Protein AF-A0A834DZY6-F1 (afdb_monomer_lite)

pLDDT: mean 87.96, std 14.44, range [40.94, 98.5]

Secondary structure (DSSP, 8-state):
-HHHHHHHHHHHHHHHHHHHHHHHHHHHTTTTSPPPHHHHHHHHHHHHHHHHHHHTTT--HHHH--HHHHHHHHHHHHHHHHHHHHHTTTTTT--SS-TT-------

Foldseek 3Di:
DVVVVVVVVVVLLVVLVVVLVVLLVVCVVQVVPQDDLVRLLVLLCVLVVSLVVVVVVVDDPVSNPDPSSVSNLVSSQVSVVVCCVVPVCSNVPRDSDDPPDPPPPPD

Organism: NCBI:txid89673

Radius of gyration: 16.03 Å; chains: 1; bounding box: 48×24×37 Å

Sequence (107 aa):
MYNCKHQALKKRLQWYNSSMNVICTWLTDRMDLQLHIYQLKTLIRMVKKTYRDFRLQGVLDSTLNSKTYETIRNRLTVEEATASVSEGGGLQGISMKDSDEEDEEDD

InterPro domains:
  IPR010439 MUN domain [PF06292] (14-54)
  IPR033227 Calcium-dependent secretion activator [PTHR12166] (14-106)

Structure (mmCIF, N/CA/C/O backbone):
data_AF-A0A834DZY6-F1
#
_entry.id   AF-A0A834DZY6-F1
#
loop_
_atom_site.group_PDB
_atom_site.id
_atom_site.type_symbol
_atom_site.label_atom_id
_atom_site.label_alt_id
_atom_site.label_comp_id
_atom_site.label_asym_id
_atom_site.label_entity_id
_atom_site.label_seq_id
_atom_site.pdbx_PDB_ins_code
_atom_site.Cartn_x
_atom_site.Cartn_y
_atom_site.Cartn_z
_atom_site.occupancy
_atom_site.B_iso_or_equiv
_atom_site.auth_seq_id
_atom_site.auth_comp_id
_atom_site.auth_asym_id
_atom_site.auth_atom_id
_atom_site.pdbx_PDB_model_num
ATOM 1 N N . MET A 1 1 ? -22.190 13.261 22.895 1.00 62.44 1 MET A N 1
ATOM 2 C CA . MET A 1 1 ? -20.919 13.595 22.201 1.00 62.44 1 MET A CA 1
ATOM 3 C C . MET A 1 1 ? -20.004 12.381 21.973 1.00 62.44 1 MET A C 1
ATOM 5 O O . MET A 1 1 ? -19.491 12.249 20.869 1.00 62.44 1 MET A O 1
ATOM 9 N N . TYR A 1 2 ? -19.846 11.467 22.945 1.00 68.50 2 TYR A N 1
ATOM 10 C CA . TYR A 1 2 ? -19.028 10.239 22.813 1.00 68.50 2 TYR A CA 1
ATOM 11 C C . TYR A 1 2 ? -19.395 9.342 21.614 1.00 68.50 2 TYR A C 1
ATOM 13 O O . TYR A 1 2 ? -18.517 8.913 20.871 1.00 68.50 2 TYR A O 1
ATOM 21 N N . ASN A 1 3 ? -20.691 9.136 21.364 1.00 72.56 3 ASN A N 1
ATOM 22 C CA . ASN A 1 3 ? -21.178 8.263 20.289 1.00 72.56 3 ASN A CA 1
ATOM 23 C C . ASN A 1 3 ? -20.797 8.780 18.877 1.00 72.56 3 ASN A C 1
ATOM 25 O O . ASN A 1 3 ? -20.355 8.024 18.020 1.00 72.56 3 ASN A O 1
ATOM 29 N N . CYS A 1 4 ? -20.836 10.102 18.666 1.00 77.75 4 CYS A N 1
ATOM 30 C CA . CYS A 1 4 ? -20.487 10.719 17.381 1.00 77.75 4 CYS A CA 1
ATOM 31 C C . CYS A 1 4 ? -18.981 10.622 17.063 1.00 77.75 4 CYS A C 1
ATOM 33 O O . CYS A 1 4 ? -18.605 10.285 15.941 1.00 77.75 4 CYS A O 1
ATOM 35 N N . LYS A 1 5 ? -18.108 10.838 18.063 1.00 77.62 5 LYS A N 1
ATOM 36 C CA . LYS A 1 5 ? -16.649 10.68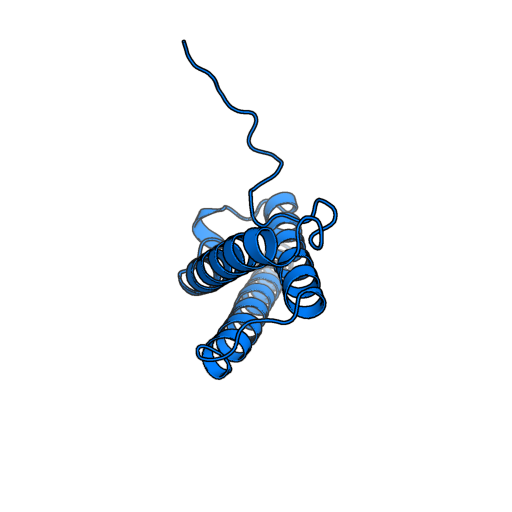2 17.898 1.00 77.62 5 LYS A CA 1
ATOM 37 C C . LYS A 1 5 ? -16.264 9.233 17.576 1.00 77.62 5 LYS A C 1
ATOM 39 O O . LYS A 1 5 ? -15.453 9.005 16.682 1.00 77.62 5 LYS A O 1
ATOM 44 N N . HIS A 1 6 ? -16.884 8.265 18.252 1.00 82.31 6 HIS A N 1
ATOM 45 C CA . HIS A 1 6 ? -16.665 6.842 17.986 1.00 82.31 6 HIS A CA 1
ATOM 46 C C . HIS A 1 6 ? -17.114 6.445 16.567 1.00 82.31 6 HIS A C 1
ATOM 48 O O . HIS A 1 6 ? -16.361 5.808 15.829 1.00 82.31 6 HIS A O 1
ATOM 54 N N . GLN A 1 7 ? -18.296 6.902 16.136 1.00 83.25 7 GLN A N 1
ATOM 55 C CA . GLN A 1 7 ? -18.811 6.662 14.784 1.00 83.25 7 GLN A CA 1
ATOM 56 C C . GLN A 1 7 ? -17.895 7.258 13.700 1.00 83.25 7 GLN A C 1
ATOM 58 O O . GLN A 1 7 ? -17.662 6.628 12.667 1.00 83.25 7 GLN A O 1
ATOM 63 N N . ALA A 1 8 ? -17.358 8.461 13.928 1.00 88.31 8 ALA A N 1
ATOM 64 C CA . ALA A 1 8 ? -16.441 9.117 13.000 1.00 88.31 8 ALA A CA 1
ATOM 65 C C . ALA A 1 8 ? -15.114 8.352 12.866 1.00 88.31 8 ALA A C 1
ATOM 67 O O . ALA A 1 8 ? -14.663 8.113 11.745 1.00 88.31 8 ALA A O 1
ATOM 68 N N . LEU A 1 9 ? -14.522 7.906 13.982 1.00 88.12 9 LEU A N 1
ATOM 69 C CA . LEU A 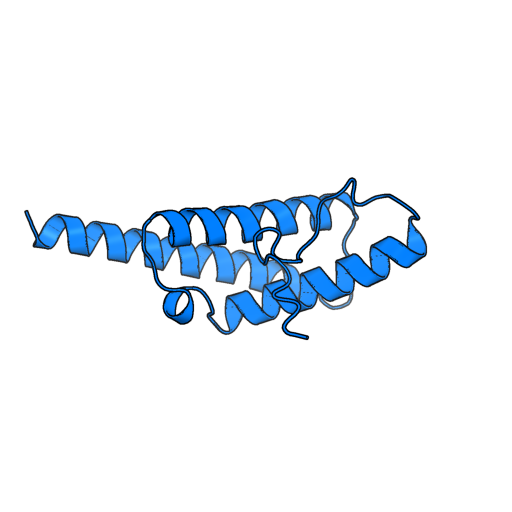1 9 ? -13.307 7.086 13.958 1.00 88.12 9 LEU A CA 1
ATOM 70 C C . LEU A 1 9 ? -13.537 5.779 13.190 1.00 88.12 9 LEU A C 1
ATOM 72 O O . LEU A 1 9 ? -12.745 5.442 12.312 1.00 88.12 9 LEU A O 1
ATOM 76 N N . LYS A 1 10 ? -14.660 5.098 13.445 1.00 89.75 10 LYS A N 1
ATOM 77 C CA . LYS A 1 10 ? -15.036 3.866 12.737 1.00 89.75 10 LYS A CA 1
ATOM 78 C C . LYS A 1 10 ? -15.126 4.074 11.223 1.00 89.75 10 LYS A C 1
ATOM 80 O O . LYS A 1 10 ? -14.566 3.283 10.472 1.00 89.75 10 LYS A O 1
ATOM 85 N N . LYS A 1 11 ? -15.768 5.156 10.767 1.00 93.81 11 LYS A N 1
ATOM 86 C CA . LYS A 1 11 ? -15.848 5.490 9.333 1.00 93.81 11 LYS A CA 1
ATOM 87 C C . LYS A 1 11 ? -14.470 5.747 8.718 1.00 93.81 11 LYS A C 1
ATOM 89 O O . LYS A 1 11 ? -14.205 5.282 7.614 1.00 93.81 11 LYS A O 1
ATOM 94 N N . ARG A 1 12 ? -13.576 6.444 9.428 1.00 93.94 12 ARG A N 1
ATOM 95 C CA . ARG A 1 12 ? -12.202 6.678 8.949 1.00 93.94 12 ARG A CA 1
ATOM 96 C C . ARG A 1 12 ? -11.401 5.381 8.845 1.00 93.94 12 ARG A C 1
ATOM 98 O O . ARG A 1 12 ? -10.705 5.190 7.857 1.00 93.94 12 ARG A O 1
ATOM 105 N N . LEU A 1 13 ? -11.534 4.470 9.809 1.00 94.38 13 LEU A N 1
ATOM 106 C CA . LEU A 1 13 ? -10.880 3.157 9.746 1.00 94.38 13 LEU A CA 1
ATOM 107 C C . LEU A 1 13 ? -11.434 2.290 8.609 1.00 94.38 13 LEU A C 1
ATOM 109 O O . LEU A 1 13 ? -10.676 1.600 7.933 1.00 94.38 13 LEU A O 1
ATOM 113 N N . GLN A 1 14 ? -12.742 2.338 8.352 1.00 95.62 14 GLN A N 1
ATOM 114 C CA . GLN A 1 14 ? -13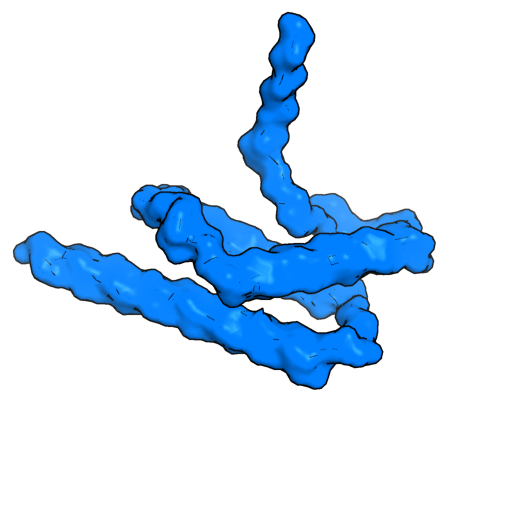.327 1.679 7.180 1.00 95.62 14 GLN A CA 1
ATOM 115 C C . GLN A 1 14 ? -12.757 2.245 5.878 1.00 95.62 14 GLN A C 1
ATOM 117 O O . GLN A 1 14 ? -12.402 1.479 4.986 1.00 95.62 14 GLN A O 1
ATOM 122 N N . TRP A 1 15 ? -12.615 3.569 5.792 1.00 95.81 15 TRP A N 1
ATOM 123 C CA . TRP A 1 15 ? -11.983 4.216 4.647 1.00 95.81 15 TRP A CA 1
ATOM 124 C C . TRP A 1 15 ? -10.526 3.772 4.475 1.00 95.81 15 TRP A C 1
ATOM 126 O O . TRP A 1 15 ? -10.150 3.389 3.375 1.00 95.81 15 TRP A O 1
ATOM 136 N N . TYR A 1 16 ? -9.733 3.733 5.552 1.00 97.12 16 TYR A N 1
ATOM 137 C CA . TYR A 1 16 ? -8.352 3.240 5.514 1.00 97.12 16 TYR A CA 1
ATOM 138 C C . TYR A 1 16 ? -8.274 1.819 4.939 1.00 97.12 16 TYR A C 1
ATOM 140 O O . TYR A 1 16 ? -7.553 1.579 3.972 1.00 97.12 16 TYR A O 1
ATOM 148 N N . ASN A 1 17 ? -9.078 0.897 5.476 1.00 96.88 17 ASN A N 1
ATOM 149 C CA . ASN A 1 17 ? -9.114 -0.491 5.012 1.00 96.88 17 ASN A CA 1
ATOM 150 C C . ASN A 1 17 ? -9.551 -0.599 3.545 1.00 96.88 17 ASN A C 1
ATOM 152 O O . ASN A 1 17 ? -8.951 -1.341 2.773 1.00 96.88 17 ASN A O 1
ATOM 156 N N . SER A 1 18 ? -10.570 0.164 3.140 1.00 97.94 18 SER A N 1
ATOM 157 C CA . SER A 1 18 ? -11.027 0.194 1.750 1.00 97.94 18 SER A CA 1
ATOM 158 C C . SER A 1 18 ? -9.940 0.712 0.809 1.00 97.94 18 SER A C 1
ATOM 160 O O . SER A 1 18 ? -9.727 0.126 -0.249 1.00 97.94 18 SER A O 1
ATOM 162 N N . SER A 1 19 ? -9.235 1.777 1.195 1.00 97.50 19 SER A N 1
ATOM 163 C CA . SER A 1 19 ? -8.129 2.342 0.420 1.00 97.50 19 SER A CA 1
ATOM 164 C C . SER A 1 19 ? -6.993 1.333 0.253 1.00 97.50 19 SER A C 1
ATOM 166 O O . SER A 1 19 ? -6.518 1.134 -0.864 1.00 97.50 19 SER A O 1
ATOM 168 N N . MET A 1 20 ? -6.607 0.635 1.328 1.00 98.12 20 MET A N 1
ATOM 169 C CA . MET A 1 20 ? -5.596 -0.423 1.248 1.00 98.12 20 MET A CA 1
ATOM 170 C C . MET A 1 20 ? -6.058 -1.572 0.347 1.00 98.12 20 MET A C 1
ATOM 172 O O . MET A 1 20 ? -5.309 -2.000 -0.522 1.00 98.12 20 MET A O 1
ATOM 176 N N . ASN A 1 21 ? -7.308 -2.024 0.457 1.00 98.12 21 ASN A N 1
ATOM 177 C CA . ASN A 1 21 ? -7.823 -3.089 -0.408 1.00 98.12 21 ASN A CA 1
ATOM 178 C C . ASN A 1 21 ? -7.821 -2.706 -1.896 1.00 98.12 21 ASN A C 1
ATOM 180 O O . ASN A 1 21 ? -7.470 -3.540 -2.730 1.00 98.12 21 ASN A O 1
ATOM 184 N N . VAL A 1 22 ? -8.162 -1.459 -2.242 1.00 98.50 22 VAL A N 1
ATOM 185 C CA . VAL A 1 22 ? -8.107 -0.978 -3.635 1.00 98.50 22 VAL A CA 1
ATOM 186 C C . VAL A 1 22 ? -6.672 -0.995 -4.162 1.00 98.50 22 VAL A C 1
ATOM 188 O O . VAL A 1 22 ? -6.434 -1.486 -5.265 1.00 98.50 22 VAL A O 1
ATOM 191 N N . ILE A 1 23 ? -5.707 -0.519 -3.368 1.00 98.44 23 ILE A N 1
ATOM 192 C CA . ILE A 1 23 ? -4.285 -0.549 -3.739 1.00 98.44 23 ILE A CA 1
ATOM 193 C C . ILE A 1 23 ? -3.796 -1.994 -3.893 1.00 98.44 23 ILE A C 1
ATOM 195 O O . ILE A 1 23 ? -3.152 -2.317 -4.889 1.00 98.44 23 ILE A O 1
ATOM 199 N N . CYS A 1 24 ? -4.128 -2.874 -2.944 1.00 98.50 24 CYS A N 1
ATOM 200 C CA . CYS A 1 24 ? -3.750 -4.284 -2.995 1.00 98.50 24 CYS A CA 1
ATOM 201 C C . CYS A 1 24 ? -4.310 -4.966 -4.244 1.00 98.50 24 CYS A C 1
ATOM 203 O O . CYS A 1 24 ? -3.556 -5.608 -4.961 1.00 98.50 24 CYS A O 1
ATOM 205 N N . THR A 1 25 ? -5.597 -4.768 -4.545 1.00 98.50 25 THR A N 1
ATOM 206 C CA . THR A 1 25 ? -6.243 -5.333 -5.742 1.00 98.50 25 THR A CA 1
ATOM 207 C C . THR A 1 25 ? -5.532 -4.863 -7.009 1.00 98.50 25 THR A C 1
ATOM 209 O O . THR A 1 25 ? -5.130 -5.676 -7.832 1.00 98.50 25 THR A O 1
ATOM 212 N N . TRP A 1 26 ? -5.265 -3.557 -7.121 1.00 98.44 26 TRP A N 1
ATOM 213 C CA . TRP A 1 26 ? -4.562 -2.988 -8.271 1.00 98.44 26 TRP A CA 1
ATOM 214 C C . TRP A 1 26 ? -3.149 -3.571 -8.460 1.00 98.44 26 TRP A C 1
ATOM 216 O O . TRP A 1 26 ? -2.711 -3.764 -9.596 1.00 98.44 26 TRP A O 1
ATOM 226 N N . LEU A 1 27 ? -2.436 -3.854 -7.365 1.00 98.38 27 LEU A N 1
ATOM 227 C CA . LEU A 1 27 ? -1.120 -4.502 -7.390 1.00 98.38 27 LEU A CA 1
ATOM 228 C C . LEU A 1 27 ? -1.206 -5.994 -7.739 1.00 98.38 27 LEU A C 1
ATOM 230 O O . LEU A 1 27 ? -0.339 -6.502 -8.452 1.00 98.38 27 LEU A O 1
ATOM 234 N N . THR A 1 28 ? -2.228 -6.690 -7.239 1.00 97.31 28 THR A N 1
ATOM 235 C CA . THR A 1 28 ? -2.476 -8.112 -7.511 1.00 97.31 28 THR A CA 1
ATOM 236 C C . THR A 1 28 ? -2.827 -8.347 -8.976 1.00 97.31 28 THR A C 1
ATOM 238 O O . THR A 1 28 ? -2.264 -9.254 -9.580 1.00 97.31 28 THR A O 1
ATOM 241 N N . ASP A 1 29 ? -3.657 -7.489 -9.573 1.00 97.94 29 ASP A N 1
ATOM 242 C CA . ASP A 1 29 ? -4.029 -7.554 -10.996 1.00 97.94 29 ASP A CA 1
ATOM 243 C C . ASP A 1 29 ? -2.831 -7.355 -11.948 1.00 97.94 29 ASP A C 1
ATOM 245 O O . ASP A 1 29 ? -2.956 -7.548 -13.153 1.00 97.94 29 ASP A O 1
ATOM 249 N N . ARG A 1 30 ? -1.678 -6.924 -11.420 1.00 96.44 30 ARG A N 1
ATOM 250 C CA . ARG A 1 30 ? -0.433 -6.646 -12.156 1.00 96.44 30 ARG A CA 1
ATOM 251 C C . ARG A 1 30 ? 0.763 -7.333 -11.499 1.00 96.44 30 ARG A C 1
ATOM 253 O O . ARG A 1 30 ? 1.839 -6.747 -11.376 1.00 96.44 30 ARG A O 1
ATOM 260 N N . MET A 1 31 ? 0.570 -8.535 -10.962 1.00 95.12 31 MET A N 1
ATOM 261 C CA . MET A 1 31 ? 1.634 -9.261 -10.258 1.00 95.12 31 MET A CA 1
ATOM 262 C C . MET A 1 31 ? 2.756 -9.732 -11.189 1.00 95.12 31 MET A C 1
ATOM 264 O O . MET A 1 31 ? 3.899 -9.846 -10.761 1.00 95.12 31 MET A O 1
ATOM 268 N N . ASP A 1 32 ? 2.429 -9.967 -12.452 1.00 95.12 32 ASP A N 1
ATOM 269 C CA . ASP A 1 32 ? 3.325 -10.382 -13.530 1.00 95.12 32 ASP A CA 1
ATOM 270 C C . ASP A 1 32 ? 4.011 -9.207 -14.249 1.00 95.12 32 ASP A C 1
ATOM 272 O O . ASP A 1 32 ? 4.896 -9.418 -15.077 1.00 95.12 32 ASP A O 1
ATOM 276 N N . LEU A 1 33 ? 3.625 -7.969 -13.928 1.00 95.44 33 LEU A N 1
ATOM 277 C CA . LEU A 1 33 ? 4.178 -6.755 -14.520 1.00 95.44 33 LEU A CA 1
ATOM 278 C C . LEU A 1 33 ? 5.077 -6.026 -13.520 1.00 95.44 33 LEU A C 1
ATOM 280 O O . LEU A 1 33 ? 4.693 -5.810 -12.369 1.00 95.44 33 LEU A O 1
ATOM 284 N N . GLN A 1 34 ? 6.236 -5.562 -13.987 1.00 94.81 34 GLN A N 1
ATOM 285 C CA . GLN A 1 34 ? 7.060 -4.626 -13.227 1.00 94.81 34 GLN A CA 1
ATOM 286 C C . GLN A 1 34 ? 6.398 -3.245 -13.198 1.00 94.81 34 GLN A C 1
ATOM 288 O O . GLN A 1 34 ? 5.911 -2.754 -14.223 1.00 94.81 34 GLN A O 1
ATOM 293 N N . LEU A 1 35 ? 6.381 -2.599 -12.031 1.00 95.62 35 LEU A N 1
ATOM 294 C CA . LEU A 1 35 ? 5.803 -1.266 -11.913 1.00 95.62 35 LEU A CA 1
ATOM 295 C C . LEU A 1 35 ? 6.699 -0.224 -12.574 1.00 95.62 35 LEU A C 1
ATOM 297 O O . LEU A 1 35 ? 7.912 -0.190 -12.379 1.00 95.62 35 LEU A O 1
ATOM 301 N N . HIS A 1 36 ? 6.079 0.711 -13.291 1.00 93.75 36 HIS A N 1
ATOM 302 C CA . HIS A 1 36 ? 6.797 1.880 -13.774 1.00 93.75 36 HIS A CA 1
ATOM 303 C C . HIS A 1 36 ? 7.270 2.731 -12.583 1.00 93.75 36 HIS A C 1
ATOM 305 O O . HIS A 1 36 ? 6.514 2.941 -11.628 1.00 93.75 36 HIS A O 1
ATOM 311 N N . ILE A 1 37 ? 8.466 3.324 -12.665 1.00 92.38 37 ILE A N 1
ATOM 312 C CA . ILE A 1 37 ? 9.074 4.093 -11.565 1.00 92.38 37 ILE A CA 1
ATOM 313 C C . ILE A 1 37 ? 8.142 5.176 -10.993 1.00 92.38 37 ILE A C 1
ATOM 315 O O . ILE A 1 37 ? 7.985 5.308 -9.783 1.00 92.38 37 ILE A O 1
ATOM 319 N N . TYR A 1 38 ? 7.428 5.922 -11.839 1.00 93.44 38 TYR A N 1
ATOM 320 C CA . TYR A 1 38 ? 6.436 6.903 -11.374 1.00 93.44 38 TYR A CA 1
ATOM 321 C C . TYR A 1 38 ? 5.236 6.291 -10.634 1.00 93.44 38 TYR A C 1
ATOM 323 O O . TYR A 1 38 ? 4.744 6.903 -9.681 1.00 93.44 38 TYR A O 1
ATOM 331 N N . GLN A 1 39 ? 4.769 5.104 -11.036 1.00 96.75 39 GLN A N 1
ATOM 332 C CA . GLN A 1 39 ? 3.688 4.398 -10.338 1.00 96.75 39 GLN A CA 1
ATOM 333 C C . GLN A 1 39 ? 4.175 3.968 -8.959 1.00 96.75 39 GLN A C 1
ATOM 335 O O . GLN A 1 39 ? 3.538 4.296 -7.960 1.00 96.75 39 GLN A O 1
ATOM 340 N N . LEU A 1 40 ? 5.352 3.341 -8.903 1.00 96.19 40 LEU A N 1
ATOM 341 C CA . LEU A 1 40 ? 6.003 2.921 -7.667 1.00 96.19 40 LEU A CA 1
ATOM 342 C C . LEU A 1 40 ? 6.168 4.095 -6.690 1.00 96.19 40 LEU A C 1
ATOM 344 O O . LEU A 1 40 ? 5.678 4.046 -5.562 1.00 96.19 40 LEU A O 1
ATOM 348 N N . LYS A 1 41 ? 6.751 5.209 -7.149 1.00 95.25 41 LYS A N 1
ATOM 349 C CA . LYS A 1 41 ? 6.937 6.429 -6.341 1.00 95.25 41 LYS A CA 1
ATOM 350 C C . LYS A 1 41 ? 5.618 7.011 -5.836 1.00 95.25 41 LYS A C 1
ATOM 352 O O . LYS A 1 41 ? 5.564 7.549 -4.730 1.00 95.25 41 LYS A O 1
ATOM 357 N N . THR A 1 42 ? 4.564 6.956 -6.644 1.00 96.81 42 THR A N 1
ATOM 358 C CA . THR A 1 42 ? 3.241 7.463 -6.254 1.00 96.81 42 THR A CA 1
ATOM 359 C C . THR A 1 42 ? 2.603 6.560 -5.204 1.00 96.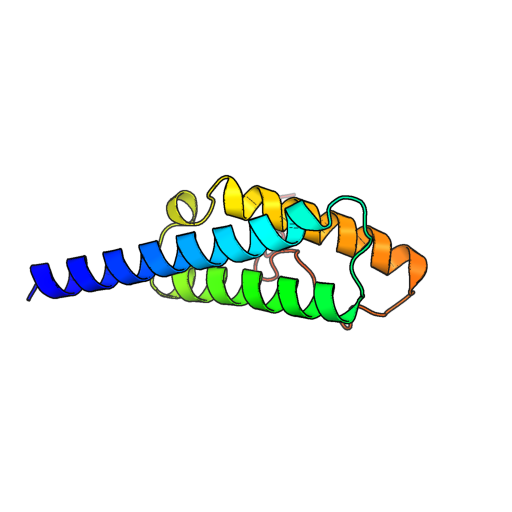81 42 THR A C 1
ATOM 361 O O . THR A 1 42 ? 2.139 7.056 -4.178 1.00 96.81 42 THR A O 1
ATOM 364 N N . LEU A 1 43 ? 2.650 5.243 -5.407 1.00 97.81 43 LEU A N 1
ATOM 365 C CA . LEU A 1 43 ? 2.092 4.258 -4.484 1.00 97.81 43 LEU A CA 1
ATOM 366 C C . LEU A 1 43 ? 2.805 4.280 -3.130 1.00 97.81 43 LEU A C 1
ATOM 368 O O . LEU A 1 43 ? 2.125 4.365 -2.110 1.00 97.81 43 LEU A O 1
ATOM 372 N N . ILE A 1 44 ? 4.144 4.318 -3.106 1.00 97.06 44 ILE A N 1
ATOM 373 C CA . ILE A 1 44 ? 4.918 4.440 -1.857 1.00 97.06 44 ILE A CA 1
ATOM 374 C C . ILE A 1 44 ? 4.485 5.689 -1.082 1.00 97.06 44 ILE A C 1
ATOM 376 O O . ILE A 1 44 ? 4.178 5.609 0.108 1.00 97.06 44 ILE A O 1
ATOM 380 N N . ARG A 1 45 ? 4.397 6.849 -1.750 1.00 96.06 45 ARG A N 1
ATOM 381 C CA . ARG A 1 45 ? 3.964 8.092 -1.094 1.00 96.06 45 ARG A CA 1
ATOM 382 C C . ARG A 1 45 ? 2.548 7.993 -0.539 1.00 96.06 45 ARG A C 1
ATOM 384 O O . ARG A 1 45 ? 2.329 8.431 0.587 1.00 96.06 45 ARG A O 1
ATOM 391 N N . MET A 1 46 ? 1.605 7.444 -1.305 1.00 96.81 46 MET A N 1
ATOM 392 C CA . MET A 1 46 ? 0.219 7.280 -0.860 1.00 96.81 46 MET A CA 1
ATOM 393 C C . MET A 1 46 ? 0.138 6.373 0.368 1.00 96.81 46 MET A C 1
ATOM 395 O O . MET A 1 46 ? -0.412 6.783 1.387 1.00 96.81 46 MET A O 1
ATOM 399 N N . VAL A 1 47 ? 0.739 5.183 0.301 1.00 97.75 47 VAL A N 1
ATOM 400 C CA . VAL A 1 47 ? 0.684 4.187 1.379 1.00 97.75 47 VAL A CA 1
ATOM 401 C C . VAL A 1 47 ? 1.354 4.721 2.647 1.00 97.75 47 VAL A C 1
ATOM 403 O O . VAL A 1 47 ? 0.710 4.739 3.699 1.00 97.75 47 VAL A O 1
ATOM 406 N N . LYS A 1 48 ? 2.586 5.250 2.553 1.00 95.56 48 LYS A N 1
ATOM 407 C CA . LYS A 1 48 ? 3.301 5.830 3.708 1.00 95.56 48 LYS A CA 1
ATOM 408 C C . LYS A 1 48 ? 2.549 7.009 4.311 1.00 95.56 48 LYS A C 1
ATOM 410 O O . LYS A 1 48 ? 2.415 7.096 5.530 1.00 95.56 48 LYS A O 1
ATOM 415 N N . LYS 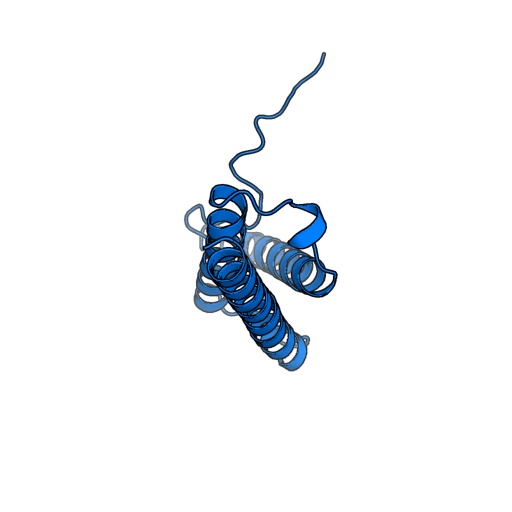A 1 49 ? 2.046 7.923 3.474 1.00 95.44 49 LYS A N 1
ATOM 416 C CA . LYS A 1 49 ? 1.307 9.093 3.958 1.00 95.44 49 LYS A CA 1
ATOM 417 C C . LYS A 1 49 ? 0.029 8.675 4.677 1.00 95.44 49 LYS A C 1
ATOM 419 O O . LYS A 1 49 ? -0.204 9.135 5.788 1.00 95.44 49 LYS A O 1
ATOM 424 N N . THR A 1 50 ? -0.776 7.802 4.077 1.00 95.88 50 THR A N 1
ATOM 425 C CA . THR A 1 50 ? -2.034 7.352 4.682 1.00 95.88 50 THR A CA 1
ATOM 426 C C . THR A 1 50 ? -1.799 6.584 5.982 1.00 95.88 50 THR A C 1
ATOM 428 O O . THR A 1 50 ? -2.511 6.829 6.950 1.00 95.88 50 THR A O 1
ATOM 431 N N . TYR A 1 51 ? -0.788 5.713 6.045 1.00 96.38 51 TYR A N 1
ATOM 432 C CA . TYR A 1 51 ? -0.411 5.023 7.282 1.00 96.38 51 TYR A CA 1
ATOM 433 C C . TYR A 1 51 ? -0.002 6.018 8.383 1.00 96.38 51 TYR A C 1
ATOM 435 O O . TYR A 1 51 ? -0.583 6.020 9.471 1.00 96.38 51 TYR A O 1
ATOM 443 N N . ARG A 1 52 ? 0.921 6.942 8.073 1.00 95.19 52 ARG A N 1
ATOM 444 C CA . ARG A 1 52 ? 1.410 7.950 9.028 1.00 95.19 52 ARG A CA 1
ATOM 445 C C . ARG A 1 52 ? 0.311 8.900 9.505 1.00 95.19 52 ARG A C 1
ATOM 447 O O . ARG A 1 52 ? 0.242 9.190 10.694 1.00 95.19 52 ARG A O 1
ATOM 454 N N . ASP A 1 53 ? -0.570 9.351 8.613 1.00 95.31 53 ASP A N 1
ATOM 455 C CA . ASP A 1 53 ? -1.673 10.257 8.963 1.00 95.31 53 ASP A CA 1
ATOM 456 C C . ASP A 1 53 ? -2.613 9.627 10.015 1.00 95.31 53 ASP A C 1
ATOM 458 O O . ASP A 1 53 ? -3.146 10.341 10.865 1.00 95.31 53 ASP A O 1
ATOM 462 N N . PHE A 1 54 ? -2.807 8.302 9.992 1.00 95.12 54 PHE A N 1
ATOM 463 C CA . PHE A 1 54 ? -3.603 7.587 10.998 1.00 95.12 54 PHE A CA 1
ATOM 464 C C . PHE A 1 54 ? -2.825 7.319 12.293 1.00 95.12 54 PHE A C 1
ATOM 466 O O . PHE A 1 54 ? -3.403 7.483 13.372 1.00 95.12 54 PHE A O 1
ATOM 473 N N . ARG A 1 55 ? -1.526 6.992 12.213 1.00 94.25 55 ARG A N 1
ATOM 474 C CA . ARG A 1 55 ? -0.658 6.891 13.404 1.00 94.25 55 ARG A CA 1
ATOM 475 C C . ARG A 1 55 ? -0.616 8.201 14.186 1.00 94.25 55 ARG A C 1
ATOM 477 O O . ARG A 1 55 ? -0.853 8.200 15.389 1.00 94.25 55 ARG A O 1
ATOM 484 N N . LEU A 1 56 ? -0.441 9.332 13.498 1.00 94.19 56 LEU A N 1
ATOM 485 C CA . LEU A 1 56 ? -0.438 10.673 14.106 1.00 94.19 56 LEU A CA 1
ATOM 486 C C . LEU A 1 56 ? -1.781 11.055 14.751 1.00 94.19 56 LEU A C 1
ATOM 488 O O . LEU A 1 56 ? -1.834 11.945 15.595 1.00 94.19 56 LEU A O 1
ATOM 492 N N . GLN A 1 57 ? -2.874 10.383 14.384 1.00 91.06 57 GLN A N 1
ATOM 493 C CA . GLN A 1 57 ? -4.184 10.539 15.026 1.00 91.06 57 GLN A CA 1
ATOM 494 C C . GLN A 1 57 ? -4.383 9.603 16.234 1.00 91.06 57 GLN A C 1
ATOM 496 O O . GLN A 1 57 ? -5.477 9.585 16.803 1.00 91.06 57 GLN A O 1
ATOM 501 N N . GLY A 1 58 ? -3.360 8.835 16.623 1.00 92.56 58 GLY A N 1
ATOM 502 C CA . GLY A 1 58 ? -3.380 7.918 17.763 1.00 92.56 58 GLY A CA 1
ATOM 503 C C . GLY A 1 58 ? -3.955 6.532 17.460 1.00 92.56 58 GLY A C 1
ATOM 504 O O . GLY A 1 58 ? -4.353 5.826 18.386 1.00 92.56 58 GLY A O 1
ATOM 505 N N . VAL A 1 59 ? -4.052 6.133 16.187 1.00 93.81 59 VAL A N 1
ATOM 506 C CA . VAL A 1 59 ? -4.434 4.758 15.831 1.00 93.81 59 VAL A CA 1
ATOM 507 C C . VAL A 1 59 ? -3.215 3.851 15.969 1.00 93.81 59 VAL A C 1
ATOM 509 O O . VAL A 1 59 ? -2.173 4.128 15.386 1.00 93.81 59 VAL A O 1
ATOM 512 N N . LEU A 1 60 ? -3.365 2.771 16.736 1.00 93.44 60 LEU A N 1
ATOM 513 C CA . LEU A 1 60 ? -2.289 1.827 17.027 1.00 93.44 60 LEU A CA 1
ATOM 514 C C . LEU A 1 60 ? -1.819 1.083 15.774 1.00 93.44 60 LEU A C 1
ATOM 516 O O . LEU A 1 60 ? -2.630 0.665 14.945 1.00 93.44 60 LEU A O 1
ATOM 520 N N . ASP A 1 61 ? -0.520 0.811 15.713 1.00 93.31 61 ASP A N 1
ATOM 521 C CA . ASP A 1 61 ? 0.126 0.044 14.648 1.00 93.31 61 ASP A CA 1
ATOM 522 C C . ASP A 1 61 ? -0.504 -1.339 14.470 1.00 93.31 61 ASP A C 1
ATOM 524 O O . ASP A 1 61 ? -0.781 -1.739 13.348 1.00 93.31 61 ASP A O 1
ATOM 528 N N . SER A 1 62 ? -0.872 -2.029 15.554 1.00 93.94 62 SER A N 1
ATOM 529 C CA . SER A 1 62 ? -1.585 -3.316 15.486 1.00 93.94 62 SER A CA 1
ATOM 530 C C . SER A 1 62 ? -2.935 -3.246 14.758 1.00 93.94 62 SER A C 1
ATOM 532 O O . SER A 1 62 ? -3.423 -4.256 14.260 1.00 93.94 62 SER A O 1
ATOM 534 N N . THR A 1 63 ? -3.551 -2.062 14.682 1.00 93.88 63 THR A N 1
ATOM 535 C CA . THR A 1 63 ? -4.788 -1.829 13.920 1.00 93.88 63 THR A CA 1
ATOM 536 C C . THR A 1 63 ? -4.506 -1.500 12.453 1.00 93.88 63 THR A C 1
ATOM 538 O O . THR A 1 63 ? -5.328 -1.805 11.589 1.00 93.88 63 THR A O 1
ATOM 541 N N . LEU A 1 64 ? -3.371 -0.861 12.162 1.00 95.69 64 LEU A N 1
ATOM 542 C CA . LEU A 1 64 ? -2.998 -0.428 10.812 1.00 95.69 64 LEU A CA 1
ATOM 543 C C . LEU A 1 64 ? -2.237 -1.517 10.038 1.00 95.69 64 LEU A C 1
ATOM 545 O O . LEU A 1 64 ? -2.444 -1.660 8.832 1.00 95.69 64 LEU A O 1
ATOM 549 N N . ASN A 1 65 ? -1.438 -2.332 10.732 1.00 95.25 65 ASN A N 1
ATOM 550 C CA . ASN A 1 65 ? -0.670 -3.474 10.225 1.00 95.25 65 ASN A CA 1
ATOM 551 C C . ASN A 1 65 ? -1.578 -4.669 9.913 1.00 95.25 65 ASN A C 1
ATOM 553 O O . ASN A 1 65 ? -1.471 -5.759 10.467 1.00 95.25 65 ASN A O 1
ATOM 557 N N . SER A 1 66 ? -2.536 -4.437 9.024 1.00 95.50 66 SER A N 1
ATOM 558 C CA . SER A 1 66 ? -3.366 -5.486 8.453 1.00 95.50 66 SER A CA 1
ATOM 559 C C . SER A 1 66 ? -2.559 -6.331 7.466 1.00 95.50 66 SER A C 1
ATOM 561 O O . SER A 1 66 ? -1.654 -5.834 6.794 1.00 95.50 66 SER A O 1
ATOM 563 N N . LYS A 1 67 ? -2.978 -7.584 7.265 1.00 97.06 67 LYS A N 1
ATOM 564 C CA . LYS A 1 67 ? -2.411 -8.467 6.232 1.00 97.06 67 LYS A CA 1
ATOM 565 C C . LYS A 1 67 ? -2.403 -7.823 4.835 1.00 97.06 67 LYS A C 1
ATOM 567 O O . LYS A 1 67 ? -1.472 -8.026 4.056 1.00 97.06 67 LYS A O 1
ATOM 572 N N . THR A 1 68 ? -3.430 -7.030 4.512 1.00 98.00 68 THR A N 1
ATOM 573 C CA . THR A 1 68 ? -3.502 -6.272 3.253 1.00 98.00 68 THR A CA 1
ATOM 574 C C . THR A 1 68 ? -2.375 -5.243 3.165 1.00 98.00 68 THR A C 1
ATOM 576 O O . THR A 1 68 ? -1.689 -5.177 2.148 1.00 98.00 68 THR A O 1
ATOM 579 N N . TYR A 1 69 ? -2.153 -4.460 4.226 1.00 97.88 69 TYR A N 1
ATOM 580 C CA . TYR A 1 69 ? -1.067 -3.479 4.277 1.00 97.88 69 TYR A CA 1
ATOM 581 C C . TYR A 1 69 ? 0.307 -4.142 4.135 1.00 97.88 69 TYR A C 1
ATOM 583 O O . TYR A 1 69 ? 1.108 -3.699 3.315 1.00 97.88 69 TYR A O 1
ATOM 591 N N . GLU A 1 70 ? 0.560 -5.233 4.860 1.00 97.38 70 GLU A N 1
ATOM 592 C CA . GLU A 1 70 ? 1.819 -5.985 4.767 1.00 97.38 70 GLU A CA 1
ATOM 593 C C . GLU A 1 70 ? 2.068 -6.510 3.350 1.00 97.38 70 GLU A C 1
ATOM 595 O O . GLU A 1 70 ? 3.173 -6.395 2.825 1.00 97.38 70 GLU A O 1
ATOM 600 N N . THR A 1 71 ? 1.023 -7.016 2.689 1.00 97.81 71 THR A N 1
ATOM 601 C CA . THR A 1 71 ? 1.102 -7.481 1.295 1.00 97.81 71 THR A CA 1
ATOM 602 C C . THR A 1 71 ? 1.519 -6.347 0.355 1.00 97.81 71 THR A C 1
ATOM 604 O O . THR A 1 71 ? 2.411 -6.526 -0.477 1.00 97.81 71 THR A O 1
ATOM 607 N N . ILE A 1 72 ? 0.918 -5.163 0.511 1.00 98.38 72 ILE A N 1
ATOM 608 C CA . ILE A 1 72 ? 1.275 -3.967 -0.264 1.00 98.38 72 ILE A CA 1
ATOM 609 C C . ILE A 1 72 ? 2.719 -3.557 0.028 1.00 98.38 72 ILE A C 1
ATOM 611 O O . ILE A 1 72 ? 3.494 -3.368 -0.907 1.00 98.38 72 ILE A O 1
ATOM 615 N N . ARG A 1 73 ? 3.094 -3.440 1.310 1.00 97.88 73 ARG A N 1
ATOM 616 C CA . ARG A 1 73 ? 4.438 -3.035 1.744 1.00 97.88 73 ARG A CA 1
ATOM 617 C C . ARG A 1 73 ? 5.499 -3.953 1.151 1.00 97.88 73 ARG A C 1
ATOM 619 O O . ARG A 1 73 ? 6.421 -3.462 0.512 1.00 97.88 73 ARG A O 1
ATOM 626 N N . ASN A 1 74 ? 5.321 -5.265 1.283 1.00 97.44 74 ASN A N 1
ATOM 627 C CA . ASN A 1 74 ? 6.261 -6.255 0.766 1.00 97.44 74 ASN A CA 1
ATOM 628 C C . ASN A 1 74 ? 6.425 -6.143 -0.753 1.00 97.44 74 ASN A C 1
ATOM 630 O O . ASN A 1 74 ? 7.553 -6.120 -1.244 1.00 97.44 74 ASN A O 1
ATOM 634 N N . ARG A 1 75 ? 5.320 -6.002 -1.504 1.00 97.50 75 ARG A N 1
ATOM 635 C CA . ARG A 1 75 ? 5.391 -5.799 -2.959 1.00 97.50 75 ARG A CA 1
ATOM 636 C C . ARG A 1 75 ? 6.159 -4.525 -3.312 1.00 97.50 75 ARG A C 1
ATOM 638 O O . ARG A 1 75 ? 7.037 -4.577 -4.166 1.00 97.50 75 ARG A O 1
ATOM 645 N N . LEU A 1 76 ? 5.853 -3.401 -2.663 1.00 97.56 76 LEU A N 1
ATOM 646 C CA . LEU A 1 76 ? 6.506 -2.122 -2.958 1.00 97.56 76 LEU A CA 1
ATOM 647 C C . LEU A 1 76 ? 8.000 -2.132 -2.599 1.00 97.56 76 LEU A C 1
ATOM 649 O O . LEU A 1 76 ? 8.785 -1.573 -3.355 1.00 97.56 76 LEU A O 1
ATOM 653 N N . THR A 1 77 ? 8.407 -2.799 -1.515 1.00 96.81 77 THR A N 1
ATOM 654 C CA . THR A 1 77 ? 9.825 -2.960 -1.147 1.00 96.81 77 THR A CA 1
ATOM 655 C C . THR A 1 77 ? 10.605 -3.768 -2.188 1.00 96.81 77 THR A C 1
ATOM 657 O O . THR A 1 77 ? 11.723 -3.398 -2.540 1.00 96.81 77 THR A O 1
ATOM 660 N N . VAL A 1 78 ? 10.026 -4.849 -2.722 1.00 95.38 78 VAL A N 1
ATOM 661 C CA . VAL A 1 78 ? 10.679 -5.655 -3.771 1.00 95.38 78 VAL A CA 1
ATOM 662 C C . VAL A 1 78 ? 10.789 -4.875 -5.085 1.00 95.38 78 VAL A C 1
ATOM 664 O O . VAL A 1 78 ? 11.840 -4.885 -5.725 1.00 95.38 78 VAL A O 1
ATOM 667 N N . GLU A 1 79 ? 9.734 -4.158 -5.475 1.00 95.38 79 GLU A N 1
ATOM 668 C CA . GLU A 1 79 ? 9.747 -3.284 -6.659 1.00 95.38 79 GLU A CA 1
ATOM 669 C C . GLU A 1 79 ? 10.781 -2.156 -6.516 1.00 95.38 79 GLU A C 1
ATOM 671 O O . GLU A 1 79 ? 11.490 -1.847 -7.468 1.00 95.38 79 GLU A O 1
ATOM 676 N N . GLU A 1 80 ? 10.922 -1.580 -5.317 1.00 94.69 80 GLU A N 1
ATOM 677 C CA . GLU A 1 80 ? 11.946 -0.579 -4.993 1.00 94.69 80 GLU A CA 1
ATOM 678 C C . GLU A 1 80 ? 13.362 -1.133 -5.161 1.00 94.69 80 GLU A C 1
ATOM 680 O O . GLU A 1 80 ? 14.185 -0.522 -5.846 1.00 94.69 80 GLU A O 1
ATOM 685 N N . ALA A 1 81 ? 13.632 -2.310 -4.590 1.00 92.38 81 ALA A N 1
ATOM 686 C CA . ALA A 1 81 ? 14.917 -2.988 -4.729 1.00 92.38 81 ALA A CA 1
ATOM 687 C C . ALA A 1 81 ? 15.230 -3.333 -6.194 1.00 92.38 81 ALA A C 1
ATOM 689 O O . ALA A 1 81 ? 16.367 -3.206 -6.637 1.00 92.38 81 ALA A O 1
ATOM 690 N N . THR A 1 82 ? 14.216 -3.720 -6.970 1.00 92.06 82 THR A N 1
ATOM 691 C CA . THR A 1 82 ? 14.382 -4.021 -8.400 1.00 92.06 82 THR A CA 1
ATOM 692 C C . THR A 1 82 ? 14.629 -2.746 -9.215 1.00 92.06 82 THR A C 1
ATOM 694 O O . THR A 1 82 ? 15.479 -2.721 -10.101 1.00 92.06 82 THR A O 1
ATOM 697 N N . ALA A 1 83 ? 13.935 -1.649 -8.910 1.00 90.38 83 ALA A N 1
ATOM 698 C CA . ALA A 1 83 ? 14.125 -0.378 -9.604 1.00 90.38 83 ALA A CA 1
ATOM 699 C C . ALA A 1 83 ? 15.489 0.267 -9.298 1.00 90.38 83 ALA A C 1
ATOM 701 O O . ALA A 1 83 ? 16.086 0.892 -10.176 1.00 90.38 83 ALA A O 1
ATOM 702 N N . SER A 1 84 ? 16.009 0.113 -8.076 1.00 86.12 84 SER A N 1
ATOM 703 C CA . SER A 1 84 ? 17.300 0.695 -7.688 1.00 86.12 84 SER A CA 1
ATOM 704 C C . SER A 1 84 ? 18.487 0.054 -8.414 1.00 86.12 84 SER A C 1
ATOM 706 O O . SER A 1 84 ? 19.432 0.769 -8.752 1.00 86.12 84 SER A O 1
ATOM 708 N N . VAL A 1 85 ? 18.418 -1.247 -8.732 1.00 83.69 85 VAL A N 1
ATOM 709 C CA . VAL A 1 85 ? 19.465 -1.939 -9.506 1.00 83.69 85 VAL A CA 1
ATOM 710 C C . VAL A 1 85 ? 19.428 -1.603 -10.996 1.00 83.69 85 VAL A C 1
ATOM 712 O O . VAL A 1 85 ? 20.473 -1.584 -11.640 1.00 83.69 85 VAL A O 1
ATOM 715 N N . SER A 1 86 ? 18.246 -1.325 -11.553 1.00 75.75 86 SER A N 1
ATOM 716 C CA . SER A 1 86 ? 18.092 -1.030 -12.983 1.00 75.75 86 SER A CA 1
ATOM 717 C C . SER A 1 86 ? 18.292 0.446 -13.327 1.00 75.75 86 SER A C 1
ATOM 719 O O . SER A 1 86 ? 18.785 0.751 -14.409 1.00 75.75 86 SER A O 1
ATOM 721 N N . GLU A 1 87 ? 17.909 1.364 -12.435 1.00 63.75 87 GLU A N 1
ATOM 722 C CA . GLU A 1 87 ? 17.770 2.790 -12.767 1.00 63.75 87 GLU A CA 1
ATOM 723 C C . GLU A 1 87 ? 18.656 3.739 -11.936 1.00 63.75 87 GLU A C 1
ATOM 725 O O . GLU A 1 87 ? 18.483 4.953 -12.016 1.00 63.75 87 GLU A O 1
ATOM 730 N N . GLY A 1 88 ? 19.609 3.223 -11.146 1.00 55.62 88 GLY A N 1
ATOM 731 C CA . GLY A 1 88 ? 20.776 3.965 -10.627 1.00 55.62 88 GLY A CA 1
ATOM 732 C C . GLY A 1 88 ? 20.527 5.338 -9.970 1.00 55.62 88 GLY A C 1
ATOM 733 O O . GLY A 1 88 ? 21.424 6.178 -9.977 1.00 55.62 88 GLY A O 1
ATOM 734 N N . GLY A 1 89 ? 19.324 5.605 -9.439 1.00 62.00 89 GLY A N 1
ATOM 735 C CA . GLY A 1 89 ? 18.942 6.914 -8.878 1.00 62.00 89 GLY A CA 1
ATOM 736 C C . GLY A 1 89 ? 17.468 7.337 -9.034 1.00 62.00 89 GLY A C 1
ATOM 737 O O . GLY A 1 89 ? 17.067 8.364 -8.479 1.00 62.00 89 GLY A O 1
ATOM 738 N N . GLY A 1 90 ? 16.628 6.566 -9.739 1.00 65.31 90 GLY A N 1
ATOM 739 C CA . GLY A 1 90 ? 15.247 6.955 -10.104 1.00 65.31 90 GLY A CA 1
ATOM 740 C C . GLY A 1 90 ? 14.277 7.277 -8.949 1.00 65.31 90 GLY A C 1
ATOM 741 O O . GLY A 1 90 ? 13.298 8.022 -9.121 1.00 65.31 90 GLY A O 1
ATOM 742 N N . LEU A 1 91 ? 14.552 6.790 -7.738 1.00 78.44 91 LEU A N 1
ATOM 743 C CA . LEU A 1 91 ? 13.645 6.938 -6.597 1.00 78.44 91 LEU A CA 1
ATOM 744 C C . LEU A 1 91 ? 13.726 8.301 -5.895 1.00 78.44 91 LEU A C 1
ATOM 746 O O . LEU A 1 91 ? 12.791 8.646 -5.174 1.00 78.44 91 LEU A O 1
ATOM 750 N N . GLN A 1 92 ? 14.751 9.124 -6.164 1.00 82.00 92 GLN A N 1
ATOM 751 C CA . GLN A 1 92 ? 14.886 10.490 -5.616 1.00 82.00 92 GLN A CA 1
ATOM 752 C C . GLN A 1 92 ? 14.634 10.569 -4.092 1.00 82.00 92 GLN A C 1
ATOM 754 O O . GLN A 1 92 ? 13.911 11.445 -3.619 1.00 82.00 92 GLN A O 1
ATOM 759 N N . GLY A 1 93 ? 15.168 9.613 -3.327 1.00 81.12 93 GLY A N 1
ATOM 760 C CA . GLY A 1 93 ? 15.016 9.568 -1.867 1.00 81.12 93 GLY A CA 1
ATOM 761 C C . GLY A 1 93 ? 13.641 9.113 -1.359 1.00 81.12 93 GLY A C 1
ATOM 762 O O . GLY A 1 93 ? 13.382 9.176 -0.161 1.00 81.12 93 GLY A O 1
ATOM 763 N N . ILE A 1 94 ? 12.741 8.648 -2.230 1.00 86.12 94 ILE A N 1
ATOM 764 C CA . ILE A 1 94 ? 11.504 7.983 -1.805 1.00 86.12 94 ILE A CA 1
ATOM 765 C C . ILE A 1 94 ? 11.831 6.528 -1.523 1.00 86.12 94 ILE A C 1
ATOM 767 O O . ILE A 1 94 ? 12.164 5.793 -2.447 1.00 86.12 94 ILE A O 1
ATOM 771 N N . SER A 1 95 ? 11.660 6.120 -0.272 1.00 89.56 95 SER A N 1
ATOM 772 C CA . SER A 1 95 ? 11.806 4.726 0.127 1.00 89.56 95 SER A CA 1
ATOM 773 C C . SER A 1 95 ? 10.588 4.229 0.884 1.00 89.56 95 SER A C 1
ATOM 775 O O . SER A 1 95 ? 9.934 5.011 1.589 1.00 89.56 95 SER A O 1
ATOM 777 N N . MET A 1 96 ? 10.291 2.936 0.741 1.00 92.50 96 MET A N 1
ATOM 778 C CA . MET A 1 96 ? 9.296 2.242 1.551 1.00 92.50 96 MET A CA 1
ATOM 779 C C . MET A 1 96 ? 9.799 1.972 2.982 1.00 92.50 96 MET A C 1
ATOM 781 O O . MET A 1 96 ? 8.977 1.685 3.849 1.00 92.50 96 MET A O 1
ATOM 785 N N . LYS A 1 97 ? 11.107 2.119 3.260 1.00 86.44 97 LYS A N 1
ATOM 786 C CA . LYS A 1 97 ? 11.659 2.032 4.624 1.00 86.44 97 LYS A CA 1
ATOM 787 C C . LYS A 1 97 ? 11.072 3.135 5.513 1.00 86.44 97 LYS A C 1
ATOM 789 O O . LYS A 1 97 ? 10.868 4.271 5.059 1.00 86.44 97 LYS A O 1
ATOM 794 N N . ASP A 1 98 ? 10.754 2.791 6.754 1.00 73.88 98 ASP A N 1
ATOM 795 C CA . ASP A 1 98 ? 10.239 3.735 7.738 1.00 73.88 98 ASP A CA 1
ATOM 796 C C . ASP A 1 98 ? 11.368 4.701 8.109 1.00 73.88 98 ASP A C 1
ATOM 798 O O . ASP A 1 98 ? 12.468 4.301 8.462 1.00 73.88 98 ASP A O 1
ATOM 802 N N . SER A 1 99 ? 11.134 5.990 7.879 1.00 63.09 99 SER A N 1
ATOM 803 C CA . SER A 1 99 ? 12.169 7.029 7.986 1.00 63.09 99 SER A CA 1
ATOM 804 C C . SER A 1 99 ? 12.306 7.580 9.410 1.00 63.09 99 SER A C 1
ATOM 806 O O . SER A 1 99 ? 13.096 8.489 9.620 1.00 63.09 99 SER A O 1
ATOM 808 N N . ASP A 1 100 ? 11.519 7.034 10.342 1.00 60.06 100 ASP A N 1
ATOM 809 C CA . ASP A 1 100 ? 11.406 7.465 11.738 1.00 60.06 100 ASP A CA 1
ATOM 810 C C . ASP A 1 100 ? 11.979 6.403 12.709 1.00 60.06 100 ASP A C 1
ATOM 812 O O . ASP A 1 100 ? 11.862 6.566 13.920 1.00 60.06 100 ASP A O 1
ATOM 816 N N . GLU A 1 101 ? 12.554 5.303 12.201 1.00 49.00 101 GLU A N 1
ATOM 817 C CA . GLU A 1 101 ? 13.373 4.391 13.010 1.00 49.00 101 GLU A CA 1
ATOM 818 C C . GLU A 1 101 ? 14.769 5.019 13.126 1.00 49.00 101 GLU A C 1
ATOM 820 O O . GLU A 1 101 ? 15.568 4.950 12.192 1.00 49.00 101 GLU A O 1
ATOM 825 N N . GLU A 1 102 ? 15.022 5.716 14.237 1.00 40.94 102 GLU A N 1
ATOM 826 C CA . GLU A 1 102 ? 16.389 5.939 14.710 1.00 40.94 102 GLU A CA 1
ATOM 827 C C . GLU A 1 102 ? 16.970 4.550 15.001 1.00 40.94 102 GLU A C 1
ATOM 829 O O . GLU A 1 102 ? 16.363 3.778 15.742 1.00 40.94 102 GLU A O 1
ATOM 834 N N . ASP A 1 103 ? 18.081 4.196 14.351 1.00 45.91 103 ASP A N 1
ATOM 835 C CA . ASP A 1 103 ? 18.802 2.964 14.651 1.00 45.91 103 ASP A CA 1
ATOM 836 C C . ASP A 1 103 ? 19.233 3.037 16.133 1.00 45.91 103 ASP A C 1
ATOM 838 O O . ASP A 1 103 ? 20.175 3.751 16.477 1.00 45.91 103 ASP A O 1
ATOM 842 N N . GLU A 1 104 ? 18.521 2.351 17.032 1.00 44.81 104 GLU A N 1
ATOM 843 C CA . GLU A 1 104 ? 19.049 2.012 18.357 1.00 44.81 104 GLU A CA 1
ATOM 844 C C . GLU A 1 104 ? 20.187 1.000 18.130 1.00 44.81 104 GLU A C 1
ATOM 846 O O . GLU A 1 104 ? 19.993 -0.216 18.174 1.00 44.81 104 GLU A O 1
ATOM 851 N N . GLU A 1 105 ? 21.379 1.508 17.798 1.00 51.41 105 GLU A N 1
ATOM 852 C CA . GLU A 1 105 ? 22.642 0.793 17.997 1.00 51.41 105 GLU A CA 1
ATOM 853 C C . GLU A 1 105 ? 22.864 0.660 19.514 1.00 51.41 105 GLU A C 1
ATOM 855 O O . GLU A 1 105 ? 23.499 1.505 20.144 1.00 51.41 105 GLU A O 1
ATOM 860 N N . ASP A 1 106 ? 22.289 -0.385 20.111 1.00 50.69 106 ASP A N 1
ATOM 861 C CA . ASP A 1 106 ? 22.71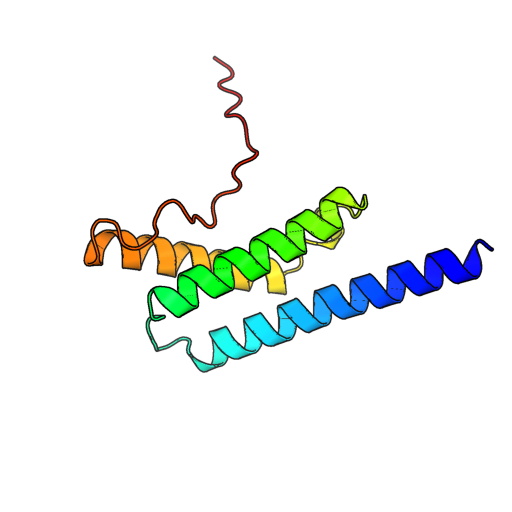7 -0.903 21.414 1.00 50.69 106 ASP A CA 1
ATOM 862 C C . ASP A 1 106 ? 23.987 -1.754 21.196 1.00 50.69 106 ASP A C 1
ATOM 864 O O . ASP A 1 106 ? 23.902 -2.919 20.792 1.00 50.69 106 ASP A O 1
ATOM 868 N N . ASP A 1 107 ? 25.154 -1.149 21.442 1.00 55.06 107 ASP A N 1
ATOM 869 C CA . ASP A 1 107 ? 26.444 -1.824 21.696 1.00 55.06 107 ASP A CA 1
ATOM 870 C C . ASP A 1 107 ? 26.613 -2.132 23.201 1.00 55.06 107 ASP A C 1
ATOM 872 O O . ASP A 1 107 ? 26.398 -1.218 24.036 1.00 55.06 107 ASP A O 1
#